Protein AF-A0A529Y3A5-F1 (afdb_monomer_lite)

Foldseek 3Di:
DDPVVVVVVVVVVCLVVLLVLLQVQQPPDPQAAALVRSCVSSVHDSVSSVVSLVVCVVVQQWDQGPVDNGIHGGPVVVVVVVVPDDD

Secondary structure (DSSP, 8-state):
--HHHHHHHHHHHHHHHHHHHHHHHHTT-SS-B-HHHHHHHHT--HHHHHHHHHHHHHTTSEEE-TTSS-EEE-THHHHHHHHT---

Structure (mmCIF, N/CA/C/O backbone):
data_AF-A0A529Y3A5-F1
#
_entry.id   AF-A0A529Y3A5-F1
#
loop_
_atom_site.group_PDB
_atom_site.id
_atom_site.type_symbol
_atom_site.label_atom_id
_atom_site.label_alt_id
_atom_site.label_comp_id
_atom_site.label_asym_id
_atom_site.label_entity_id
_atom_site.label_seq_id
_atom_site.pdbx_PDB_ins_code
_atom_site.Cartn_x
_atom_site.Cartn_y
_atom_site.Cartn_z
_atom_site.occupancy
_atom_site.B_iso_or_equiv
_atom_site.auth_seq_id
_atom_site.auth_comp_id
_atom_site.auth_asym_id
_atom_site.auth_atom_id
_atom_site.pdbx_PDB_model_num
ATOM 1 N N . MET A 1 1 ? -0.754 -32.294 11.654 1.00 58.03 1 MET A N 1
ATOM 2 C CA . MET A 1 1 ? -0.819 -30.878 11.245 1.00 58.03 1 MET A CA 1
ATOM 3 C C . MET A 1 1 ? -2.024 -30.289 11.942 1.00 58.03 1 MET A C 1
ATOM 5 O O . MET A 1 1 ? -3.104 -30.857 11.809 1.00 58.03 1 MET A O 1
ATOM 9 N N . SER A 1 2 ? -1.812 -29.293 12.789 1.00 76.69 2 SER A N 1
ATOM 10 C CA . SER A 1 2 ? -2.829 -28.758 13.697 1.00 76.69 2 SER A CA 1
ATOM 11 C C . SER A 1 2 ? -3.853 -27.937 12.910 1.00 76.69 2 SER A C 1
ATOM 13 O O . SER A 1 2 ? -3.532 -27.376 11.864 1.00 76.69 2 SER A O 1
ATOM 15 N N . GLU A 1 3 ? -5.086 -27.834 13.401 1.00 70.06 3 GLU A N 1
ATOM 16 C CA . GLU A 1 3 ? -6.140 -27.023 12.767 1.00 70.06 3 GLU A CA 1
ATOM 17 C C . GLU A 1 3 ? -5.728 -25.539 12.655 1.00 70.06 3 GLU A C 1
ATOM 19 O O . GLU A 1 3 ? -5.993 -24.874 11.651 1.00 70.06 3 GLU A O 1
ATOM 24 N N . THR A 1 4 ? -4.949 -25.067 13.635 1.00 65.75 4 THR A N 1
ATOM 25 C CA . THR A 1 4 ? -4.275 -23.762 13.648 1.00 65.75 4 THR A CA 1
ATOM 26 C C . THR A 1 4 ? -3.252 -23.613 12.517 1.00 65.75 4 THR A C 1
ATOM 28 O O . THR A 1 4 ? -3.250 -22.587 11.843 1.00 65.75 4 THR A O 1
ATOM 31 N N . ASP A 1 5 ? -2.456 -24.651 12.235 1.00 63.38 5 ASP A N 1
ATOM 32 C CA . ASP A 1 5 ? -1.430 -24.631 11.179 1.00 63.38 5 ASP A CA 1
ATOM 33 C C . ASP A 1 5 ? -2.075 -24.540 9.786 1.00 63.38 5 ASP A C 1
ATOM 35 O O . ASP A 1 5 ? -1.557 -23.882 8.885 1.00 63.38 5 ASP A O 1
ATOM 39 N N . ILE A 1 6 ? -3.247 -25.162 9.602 1.00 63.97 6 ILE A N 1
ATOM 40 C CA . ILE A 1 6 ? -4.025 -25.085 8.356 1.00 63.97 6 ILE A CA 1
ATOM 41 C C . ILE A 1 6 ? -4.637 -23.690 8.185 1.00 63.97 6 ILE A C 1
ATOM 43 O O . ILE A 1 6 ? -4.646 -23.156 7.074 1.00 63.97 6 ILE A O 1
ATOM 47 N N . ALA A 1 7 ? -5.148 -23.086 9.260 1.00 60.44 7 ALA A N 1
ATOM 48 C CA . ALA A 1 7 ? -5.705 -21.736 9.228 1.00 60.44 7 ALA A CA 1
ATOM 49 C C . ALA A 1 7 ? -4.623 -20.666 8.994 1.00 60.44 7 ALA A C 1
ATOM 51 O O . ALA A 1 7 ? -4.841 -19.745 8.203 1.00 60.44 7 ALA A O 1
ATOM 52 N N . GLU A 1 8 ? -3.446 -20.802 9.612 1.00 61.94 8 GLU A N 1
ATOM 53 C CA . GLU A 1 8 ? -2.285 -19.945 9.342 1.00 61.94 8 GLU A CA 1
ATOM 54 C C . GLU A 1 8 ? -1.758 -20.129 7.922 1.00 61.94 8 GLU A C 1
ATOM 56 O O . GLU A 1 8 ? -1.554 -19.133 7.228 1.00 61.94 8 GLU A O 1
ATOM 61 N N . ALA A 1 9 ? -1.624 -21.367 7.437 1.00 61.00 9 ALA A N 1
ATOM 62 C CA . ALA A 1 9 ? -1.220 -21.629 6.058 1.00 61.00 9 ALA A CA 1
ATOM 63 C C . ALA A 1 9 ? -2.224 -21.040 5.055 1.00 61.00 9 ALA A C 1
ATOM 65 O O . ALA A 1 9 ? -1.827 -20.380 4.095 1.00 61.00 9 ALA A O 1
ATOM 66 N N . ARG A 1 10 ? -3.534 -21.196 5.294 1.00 60.97 10 ARG A N 1
ATOM 67 C CA . ARG A 1 10 ? -4.588 -20.577 4.470 1.00 60.97 10 ARG A CA 1
ATOM 68 C C . ARG A 1 10 ? -4.522 -19.053 4.508 1.00 60.97 10 ARG A C 1
ATOM 70 O O . ARG A 1 10 ? -4.665 -18.423 3.462 1.00 60.97 10 ARG A O 1
ATOM 77 N N . ASN A 1 11 ? -4.276 -18.458 5.675 1.00 62.44 11 ASN A N 1
ATOM 78 C CA . ASN A 1 11 ? -4.094 -17.012 5.795 1.00 62.44 11 ASN A CA 1
ATOM 79 C C . ASN A 1 11 ? -2.844 -16.539 5.044 1.00 62.44 11 ASN A C 1
ATOM 81 O O . ASN A 1 11 ? -2.943 -15.576 4.288 1.00 62.44 11 ASN A O 1
ATOM 85 N N . GLY A 1 12 ? -1.714 -17.238 5.186 1.00 63.56 12 GLY A N 1
ATOM 86 C CA . GLY A 1 12 ? -0.458 -16.988 4.474 1.00 63.56 12 GLY A CA 1
ATOM 87 C C . GLY A 1 12 ? -0.619 -17.043 2.953 1.00 63.56 12 GLY A C 1
ATOM 88 O O . GLY A 1 12 ? -0.215 -16.111 2.257 1.00 63.56 12 GLY A O 1
ATOM 89 N N . ILE A 1 13 ? -1.311 -18.070 2.445 1.00 68.75 13 ILE A N 1
ATOM 90 C CA . ILE A 1 13 ? -1.642 -18.228 1.016 1.00 68.75 13 ILE A CA 1
ATOM 91 C C . ILE A 1 13 ? -2.482 -17.043 0.506 1.00 68.75 13 ILE A C 1
ATOM 93 O O . ILE A 1 13 ? -2.315 -16.607 -0.634 1.00 68.75 13 ILE A O 1
ATOM 97 N N . GLN A 1 14 ? -3.341 -16.456 1.344 1.00 83.69 14 GLN A N 1
ATOM 98 C CA . GLN A 1 14 ? -4.126 -15.277 0.967 1.00 83.69 14 GLN A CA 1
ATOM 99 C C . GLN A 1 14 ? -3.347 -13.952 1.032 1.00 83.69 14 GLN A C 1
ATOM 101 O O . GLN A 1 14 ? -3.792 -12.977 0.421 1.00 83.69 14 GLN A O 1
ATOM 106 N N . VAL A 1 15 ? -2.202 -13.867 1.726 1.00 87.94 15 VAL A N 1
ATOM 107 C CA . VAL A 1 15 ? -1.467 -12.594 1.896 1.00 87.94 15 VAL A CA 1
ATOM 108 C C . VAL A 1 15 ? -0.992 -12.035 0.556 1.00 87.94 15 VAL A C 1
ATOM 110 O O . VAL A 1 15 ? -1.179 -10.844 0.300 1.00 87.94 15 VAL A O 1
ATOM 113 N N . ILE A 1 16 ? -0.452 -12.879 -0.329 1.00 91.94 16 ILE A N 1
ATOM 114 C CA . ILE A 1 16 ? 0.006 -12.440 -1.658 1.00 91.94 16 ILE A CA 1
ATOM 115 C C . ILE A 1 16 ? -1.169 -11.912 -2.486 1.00 91.94 16 ILE A C 1
ATOM 117 O O . ILE A 1 16 ? -1.073 -10.844 -3.091 1.00 91.94 16 ILE A O 1
ATOM 121 N N . ALA A 1 17 ? -2.310 -12.607 -2.465 1.00 92.88 17 ALA A N 1
ATOM 122 C CA . ALA A 1 17 ? -3.508 -12.163 -3.171 1.00 92.88 17 ALA A CA 1
ATOM 123 C C . ALA A 1 17 ? -3.996 -10.793 -2.664 1.00 92.88 17 ALA A C 1
ATOM 125 O O . ALA A 1 17 ? -4.338 -9.924 -3.470 1.00 92.88 17 ALA A O 1
ATOM 126 N N . ARG A 1 18 ? -3.968 -10.566 -1.343 1.00 94.12 18 ARG A N 1
ATOM 127 C CA . ARG A 1 18 ? -4.340 -9.281 -0.725 1.00 94.12 18 ARG A CA 1
ATOM 128 C C . ARG A 1 18 ? -3.368 -8.162 -1.101 1.00 94.12 18 ARG A C 1
ATOM 130 O O . ARG A 1 18 ? -3.815 -7.082 -1.479 1.00 94.12 18 ARG A O 1
ATOM 137 N N . ALA A 1 19 ? -2.061 -8.423 -1.066 1.00 95.56 19 ALA A N 1
ATOM 138 C CA . ALA A 1 19 ? -1.045 -7.468 -1.509 1.00 95.56 19 ALA A CA 1
ATOM 139 C C . ALA A 1 19 ? -1.237 -7.087 -2.986 1.00 95.56 19 ALA A C 1
ATOM 141 O O . ALA A 1 19 ? -1.269 -5.903 -3.325 1.00 95.56 19 ALA A O 1
ATOM 142 N N . ALA A 1 20 ? -1.477 -8.074 -3.852 1.00 95.56 20 ALA A N 1
ATOM 143 C CA . ALA A 1 20 ? -1.763 -7.837 -5.262 1.00 95.56 20 ALA A CA 1
ATOM 144 C C . ALA A 1 20 ? -3.038 -6.999 -5.468 1.00 95.56 20 ALA A C 1
ATOM 146 O O . ALA A 1 20 ? -3.073 -6.134 -6.343 1.00 95.56 20 ALA A O 1
ATOM 147 N N . SER A 1 21 ? -4.081 -7.204 -4.657 1.00 95.62 21 SER A N 1
ATOM 148 C CA . SER A 1 21 ? -5.297 -6.381 -4.707 1.00 95.62 21 SER A CA 1
ATOM 149 C C . SER A 1 21 ? -5.048 -4.934 -4.283 1.00 95.62 21 SER A C 1
ATOM 151 O O . SER A 1 21 ? -5.561 -4.028 -4.938 1.00 95.62 21 SER A O 1
ATOM 153 N N . VAL A 1 22 ? -4.203 -4.693 -3.273 1.00 95.62 22 VAL A N 1
ATOM 154 C CA . VAL A 1 22 ? -3.769 -3.334 -2.899 1.00 95.62 22 VAL A CA 1
ATOM 155 C C . VAL A 1 22 ? -3.025 -2.657 -4.054 1.00 95.62 22 VAL A C 1
ATOM 157 O O . VAL A 1 22 ? -3.370 -1.535 -4.423 1.00 95.62 22 VAL A O 1
ATOM 160 N N . LEU A 1 23 ? -2.064 -3.340 -4.684 1.00 95.94 23 LEU A N 1
ATOM 161 C CA . LEU A 1 23 ? -1.337 -2.799 -5.842 1.00 95.94 23 LEU A CA 1
ATOM 162 C C . LEU A 1 23 ? -2.282 -2.484 -7.014 1.00 95.94 23 LEU A C 1
ATOM 164 O O . LEU A 1 23 ? -2.195 -1.415 -7.619 1.00 95.94 23 LEU A O 1
ATOM 168 N N . ARG A 1 24 ? -3.246 -3.367 -7.304 1.00 94.81 24 ARG A N 1
ATOM 169 C CA . ARG A 1 24 ? -4.264 -3.127 -8.341 1.00 94.81 24 ARG A CA 1
ATOM 170 C C . ARG A 1 24 ? -5.158 -1.930 -8.021 1.00 94.81 24 ARG A C 1
ATOM 172 O O . ARG A 1 24 ? -5.443 -1.151 -8.926 1.00 94.81 24 ARG A O 1
ATOM 179 N N . ALA A 1 25 ? -5.556 -1.745 -6.763 1.00 94.81 25 ALA A N 1
ATOM 180 C CA . ALA A 1 25 ? -6.354 -0.591 -6.344 1.00 94.81 25 ALA A CA 1
ATOM 181 C C . ALA A 1 25 ? -5.611 0.742 -6.547 1.00 94.81 25 ALA A C 1
ATOM 183 O O . ALA A 1 25 ? -6.235 1.761 -6.842 1.00 94.81 25 ALA A O 1
ATOM 184 N N . LEU A 1 26 ? -4.281 0.733 -6.432 1.00 93.69 26 LEU A N 1
ATOM 185 C CA . LEU A 1 26 ? -3.427 1.909 -6.619 1.00 93.69 26 LEU A CA 1
ATOM 186 C C . LEU A 1 26 ? -3.157 2.248 -8.094 1.00 93.69 26 LEU A C 1
ATOM 188 O O . LEU A 1 26 ? -2.855 3.401 -8.394 1.00 93.69 26 LEU A O 1
ATOM 192 N N . LYS A 1 27 ? -3.303 1.286 -9.020 1.00 88.88 27 LYS A N 1
ATOM 193 C CA . LYS A 1 27 ? -3.006 1.452 -10.459 1.00 88.88 27 LYS A CA 1
ATOM 194 C C . LYS A 1 27 ? -3.719 2.649 -11.103 1.00 88.88 27 LYS A C 1
ATOM 196 O O . LYS A 1 27 ? -3.160 3.270 -11.998 1.00 88.88 27 LYS A O 1
ATOM 201 N N . GLY A 1 28 ? -4.942 2.957 -10.669 1.00 77.25 28 GLY A N 1
ATOM 202 C CA . GLY A 1 28 ? -5.781 4.005 -11.264 1.00 77.25 28 GLY A CA 1
ATOM 203 C C . GLY A 1 28 ? -5.686 5.390 -10.615 1.00 77.25 28 GLY A C 1
ATOM 204 O O . GLY A 1 28 ? -6.456 6.263 -11.001 1.00 77.25 28 GLY A O 1
ATOM 205 N N . SER A 1 29 ? -4.819 5.604 -9.615 1.00 78.25 29 SER A N 1
ATOM 206 C CA . SER A 1 29 ? -4.753 6.879 -8.882 1.00 78.25 29 SER A CA 1
ATOM 207 C C . SER A 1 29 ? -3.395 7.569 -9.021 1.00 78.25 29 SER A C 1
ATOM 209 O O . SER A 1 29 ? -2.448 7.244 -8.303 1.00 78.25 29 SER A O 1
ATOM 211 N N . GLN A 1 30 ? -3.312 8.579 -9.895 1.00 71.62 30 GLN A N 1
ATOM 212 C CA . GLN A 1 30 ? -2.112 9.416 -10.059 1.00 71.62 30 GLN A CA 1
ATOM 213 C C . GLN A 1 30 ? -1.760 10.229 -8.804 1.00 71.62 30 GLN A C 1
ATOM 215 O O . GLN A 1 30 ? -0.586 10.496 -8.547 1.00 71.62 30 GLN A O 1
ATOM 220 N N . THR A 1 31 ? -2.759 10.619 -8.010 1.00 82.12 31 THR A N 1
ATOM 221 C CA . THR A 1 31 ? -2.566 11.418 -6.788 1.00 82.12 31 THR A CA 1
ATOM 222 C C . THR A 1 31 ? -2.286 10.558 -5.552 1.00 82.12 31 THR A C 1
ATOM 224 O O . THR A 1 31 ? -1.800 11.071 -4.539 1.00 82.12 31 THR A O 1
ATOM 227 N N . GLY A 1 32 ? -2.506 9.244 -5.652 1.00 89.62 32 GLY A N 1
ATOM 228 C CA . GLY A 1 32 ? -2.410 8.288 -4.554 1.00 89.62 32 GLY A CA 1
ATOM 229 C C . GLY A 1 32 ? -3.724 8.121 -3.785 1.00 89.62 32 GLY A C 1
ATOM 230 O O . GLY A 1 32 ? -4.709 8.812 -4.033 1.00 89.62 32 GLY A O 1
ATOM 231 N N . LEU A 1 33 ? -3.766 7.147 -2.878 1.00 93.88 33 LEU A N 1
ATOM 232 C CA . LEU A 1 33 ? -4.932 6.777 -2.076 1.00 93.88 33 LEU A CA 1
ATOM 233 C C . LEU A 1 33 ? -4.571 6.725 -0.595 1.00 93.88 33 LEU A C 1
ATOM 235 O O . LEU A 1 33 ? -3.548 6.155 -0.225 1.00 93.88 33 LEU A O 1
ATOM 239 N N . SER A 1 34 ? -5.418 7.262 0.275 1.00 94.44 34 SER A N 1
ATOM 240 C CA . SER A 1 34 ? -5.249 7.074 1.719 1.00 94.44 34 SER A CA 1
ATOM 241 C C . SER A 1 34 ? -5.467 5.6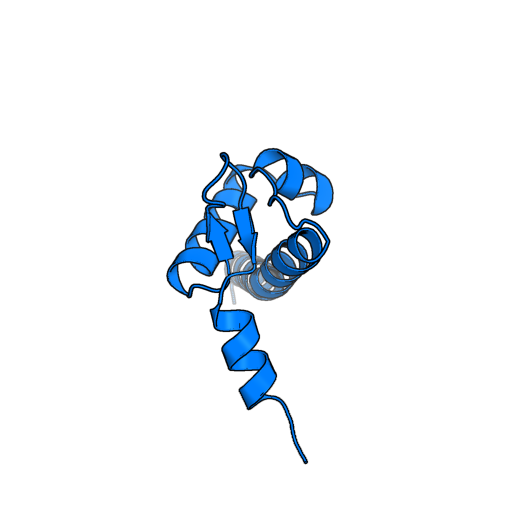07 2.119 1.00 94.44 34 SER A C 1
ATOM 243 O O . SER A 1 34 ? -6.171 4.861 1.439 1.00 94.44 34 SER A O 1
ATOM 245 N N . LEU A 1 35 ? -4.947 5.199 3.283 1.00 94.69 35 LEU A N 1
ATOM 246 C CA . LEU A 1 35 ? -5.175 3.849 3.828 1.00 94.69 35 LEU A CA 1
ATOM 247 C C . LEU A 1 35 ? -6.667 3.487 3.958 1.00 94.69 35 LEU A C 1
ATOM 249 O O . LEU A 1 35 ? -7.019 2.321 3.814 1.00 94.69 35 LEU A O 1
ATOM 253 N N . GLY A 1 36 ? -7.539 4.470 4.221 1.00 95.12 36 GLY A N 1
ATOM 254 C CA . GLY A 1 36 ? -8.988 4.258 4.326 1.00 95.12 36 GLY A CA 1
ATOM 255 C C . GLY A 1 36 ? -9.616 3.951 2.969 1.00 95.12 36 GLY A C 1
ATOM 256 O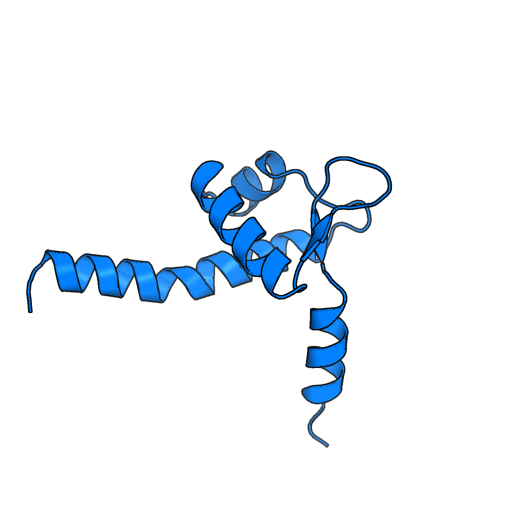 O . GLY A 1 36 ? -10.305 2.951 2.821 1.00 95.12 36 GLY A O 1
ATOM 257 N N . GLN A 1 37 ? -9.267 4.736 1.950 1.00 95.19 37 GLN A N 1
ATOM 258 C CA . GLN A 1 37 ? -9.729 4.503 0.579 1.00 95.19 37 GLN A CA 1
ATOM 259 C C . GLN A 1 37 ? -9.199 3.191 -0.007 1.00 95.19 37 GLN A C 1
ATOM 261 O O . GLN A 1 37 ? -9.838 2.600 -0.875 1.00 95.19 37 GLN A O 1
ATOM 266 N N . ILE A 1 38 ? -8.009 2.747 0.408 1.00 95.50 38 ILE A N 1
ATOM 267 C CA . ILE A 1 38 ? -7.498 1.429 0.021 1.00 95.50 38 ILE A CA 1
ATOM 268 C C . ILE A 1 38 ? -8.334 0.344 0.703 1.00 95.50 38 ILE A C 1
ATOM 270 O O . ILE A 1 38 ? -8.804 -0.547 0.009 1.00 95.50 38 ILE A O 1
ATOM 274 N N . ALA A 1 39 ? -8.555 0.448 2.019 1.00 96.38 39 ALA A N 1
ATOM 275 C CA . ALA A 1 39 ? -9.356 -0.494 2.807 1.00 96.38 39 ALA A CA 1
ATOM 276 C C . ALA A 1 39 ? -10.768 -0.698 2.249 1.00 96.38 39 ALA A C 1
ATOM 278 O O . ALA A 1 39 ? -11.176 -1.841 2.070 1.00 96.38 39 ALA A O 1
ATOM 279 N N . GLU A 1 40 ? -11.458 0.383 1.886 1.00 95.94 40 GLU A N 1
ATOM 280 C CA . GLU A 1 40 ? -12.776 0.318 1.243 1.00 95.94 40 GLU A CA 1
ATOM 281 C C . GLU A 1 40 ? -12.728 -0.393 -0.115 1.00 95.94 40 GLU A C 1
ATOM 283 O O . GLU A 1 40 ? -13.574 -1.232 -0.405 1.00 95.94 40 GLU A O 1
ATOM 288 N N . ARG A 1 41 ? -11.725 -0.101 -0.955 1.00 94.94 41 ARG A N 1
ATOM 289 C CA . ARG A 1 41 ? -11.634 -0.693 -2.302 1.00 94.94 41 ARG A CA 1
ATOM 290 C C . ARG A 1 41 ? -11.290 -2.176 -2.308 1.00 94.94 41 ARG A C 1
ATOM 292 O O . ARG A 1 41 ? -11.650 -2.865 -3.257 1.00 94.94 41 ARG A O 1
ATOM 299 N N . VAL A 1 42 ? -10.524 -2.639 -1.324 1.00 94.81 42 VAL A N 1
ATOM 300 C CA . VAL A 1 42 ? -10.064 -4.036 -1.263 1.00 94.81 42 VAL A CA 1
ATOM 301 C C . VAL A 1 42 ? -10.851 -4.879 -0.263 1.00 94.81 42 VAL A C 1
ATOM 303 O O . VAL A 1 42 ? -10.516 -6.049 -0.103 1.00 94.81 42 VAL A O 1
ATOM 306 N N . ASP A 1 43 ? -11.859 -4.290 0.390 1.00 95.06 43 ASP A N 1
ATOM 307 C CA . ASP A 1 43 ? -12.695 -4.911 1.421 1.00 95.06 43 ASP A CA 1
ATOM 308 C C . ASP A 1 43 ? -11.869 -5.585 2.532 1.00 95.06 43 ASP A C 1
ATOM 310 O O . ASP A 1 43 ? -11.983 -6.776 2.825 1.00 95.06 43 ASP A O 1
ATOM 314 N N . LEU A 1 44 ? -10.945 -4.819 3.124 1.00 94.81 44 LEU A N 1
ATOM 315 C CA . LEU A 1 44 ? -10.098 -5.288 4.224 1.00 94.81 44 LEU A CA 1
ATOM 316 C C . LEU A 1 44 ? -10.094 -4.297 5.389 1.00 94.81 44 LEU A C 1
ATOM 318 O O . LEU A 1 44 ? -10.142 -3.086 5.171 1.00 94.81 44 LEU A O 1
ATOM 322 N N . PRO A 1 45 ? -9.903 -4.772 6.635 1.00 94.81 45 PRO A N 1
ATOM 323 C CA . PRO A 1 45 ? -9.688 -3.887 7.770 1.00 94.81 45 PRO A CA 1
ATOM 324 C C . PRO A 1 45 ? -8.497 -2.949 7.545 1.00 94.81 45 PRO A C 1
ATOM 326 O O . PRO A 1 45 ? -7.437 -3.357 7.058 1.00 94.81 45 PRO A O 1
ATOM 329 N N . ARG A 1 46 ? -8.629 -1.694 7.986 1.00 95.88 46 ARG A N 1
ATOM 330 C CA . ARG A 1 46 ? -7.576 -0.674 7.845 1.00 95.88 46 ARG A CA 1
ATOM 331 C C . ARG A 1 46 ? -6.234 -1.114 8.444 1.00 95.88 46 ARG A C 1
ATOM 333 O O . ARG A 1 46 ? -5.195 -0.825 7.861 1.00 95.88 46 ARG A O 1
ATOM 340 N N . SER A 1 47 ? -6.242 -1.832 9.568 1.00 95.25 47 SER A N 1
ATOM 341 C CA . SER A 1 47 ? -5.026 -2.367 10.202 1.00 95.25 47 SER A CA 1
ATOM 342 C C . SER A 1 47 ? -4.327 -3.422 9.335 1.00 95.25 47 SER A C 1
ATOM 344 O O . SER A 1 47 ? -3.100 -3.441 9.248 1.00 95.25 47 SER A O 1
ATOM 346 N N . THR A 1 48 ? -5.089 -4.267 8.636 1.00 94.81 48 THR A N 1
ATOM 347 C CA . THR A 1 48 ? -4.557 -5.232 7.666 1.00 94.81 48 THR A CA 1
ATOM 348 C C . THR A 1 48 ? -3.942 -4.514 6.471 1.00 94.81 48 THR A C 1
ATOM 350 O O . THR A 1 48 ? -2.812 -4.820 6.096 1.00 94.81 48 THR A O 1
ATOM 353 N N . VAL A 1 49 ? -4.634 -3.514 5.919 1.00 96.19 49 VAL A N 1
ATOM 354 C CA . VAL A 1 49 ? -4.099 -2.691 4.824 1.00 96.19 49 VAL A CA 1
ATOM 355 C C . VAL A 1 49 ? -2.832 -1.959 5.245 1.00 96.19 49 VAL A C 1
ATOM 357 O O . VAL A 1 49 ? -1.870 -1.951 4.489 1.00 96.19 49 VAL A O 1
ATOM 360 N N . GLN A 1 50 ? -2.786 -1.401 6.454 1.00 95.75 50 GLN A N 1
ATOM 361 C CA . GLN A 1 50 ? -1.598 -0.725 6.972 1.00 95.75 50 GLN A CA 1
ATOM 362 C C . GLN A 1 50 ? -0.387 -1.664 7.038 1.00 95.75 50 GLN A C 1
ATOM 364 O O . GLN A 1 50 ? 0.699 -1.278 6.614 1.00 95.75 50 GLN A O 1
ATOM 369 N N . ARG A 1 51 ? -0.566 -2.904 7.516 1.00 95.50 51 ARG A N 1
ATOM 370 C CA . ARG A 1 51 ? 0.506 -3.915 7.548 1.00 95.50 51 ARG A CA 1
ATOM 371 C C . ARG A 1 51 ? 0.983 -4.285 6.142 1.00 95.50 51 ARG A C 1
ATOM 373 O O . ARG A 1 51 ? 2.186 -4.343 5.910 1.00 95.50 51 ARG A O 1
ATOM 380 N N . ILE A 1 52 ? 0.052 -4.490 5.209 1.00 96.12 52 ILE A N 1
ATOM 381 C CA . ILE A 1 52 ? 0.367 -4.804 3.806 1.00 96.12 52 ILE A CA 1
ATOM 382 C C . ILE A 1 52 ? 1.113 -3.641 3.146 1.00 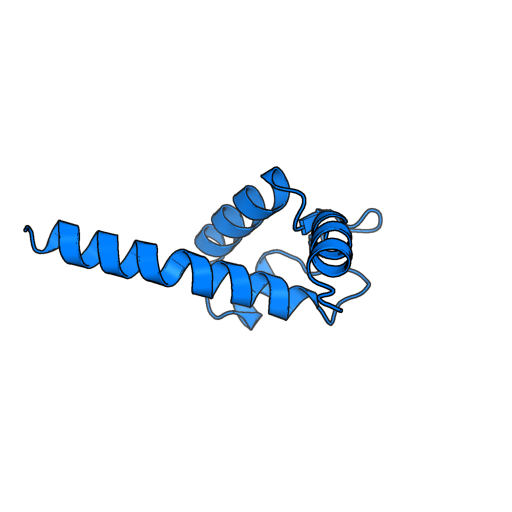96.12 52 ILE A C 1
ATOM 384 O O . ILE A 1 52 ? 2.159 -3.851 2.544 1.00 96.12 52 ILE A O 1
ATOM 388 N N . VAL A 1 53 ? 0.605 -2.414 3.280 1.00 96.25 53 VAL A N 1
ATOM 389 C CA . VAL A 1 53 ? 1.233 -1.209 2.723 1.00 96.25 53 VAL A CA 1
ATOM 390 C C . VAL A 1 53 ? 2.620 -1.002 3.318 1.00 96.25 53 VAL A C 1
ATOM 392 O O . VAL A 1 53 ? 3.544 -0.735 2.563 1.00 96.25 53 VAL A O 1
ATOM 395 N N . GLY A 1 54 ? 2.795 -1.185 4.630 1.00 96.31 54 GLY A N 1
ATOM 396 C CA . GLY A 1 54 ? 4.107 -1.097 5.274 1.00 96.31 54 GLY A CA 1
ATOM 397 C C . GLY A 1 54 ? 5.119 -2.086 4.689 1.00 96.31 54 GLY A C 1
ATOM 398 O O . GLY A 1 54 ? 6.235 -1.688 4.367 1.00 96.31 54 GLY A O 1
ATOM 399 N N . ALA A 1 55 ? 4.713 -3.343 4.475 1.00 96.75 55 ALA A N 1
ATOM 400 C CA . ALA A 1 55 ? 5.560 -4.351 3.837 1.00 96.75 55 ALA A CA 1
ATOM 401 C C . ALA 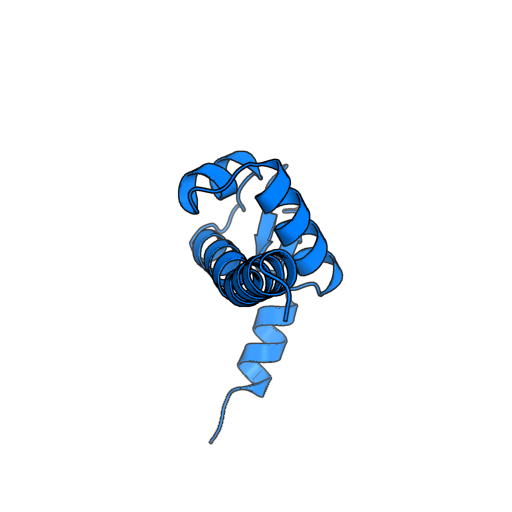A 1 55 ? 5.887 -3.997 2.375 1.00 96.75 55 ALA A C 1
ATOM 403 O O . ALA A 1 55 ? 7.047 -4.004 1.981 1.00 96.75 55 ALA A O 1
ATOM 404 N N . LEU A 1 56 ? 4.886 -3.604 1.581 1.00 96.88 56 LEU A N 1
ATOM 405 C CA . LEU A 1 56 ? 5.093 -3.172 0.193 1.00 96.88 56 LEU A CA 1
ATOM 406 C C . LEU A 1 56 ? 6.002 -1.937 0.094 1.00 96.88 56 LEU A C 1
ATOM 408 O O . LEU A 1 56 ? 6.737 -1.787 -0.879 1.00 96.88 56 LEU A O 1
ATOM 412 N N . GLN A 1 57 ? 5.940 -1.039 1.078 1.00 96.56 57 GLN A N 1
ATOM 413 C CA . GLN A 1 57 ? 6.738 0.183 1.107 1.00 96.56 57 GLN A CA 1
ATOM 414 C C . GLN A 1 57 ? 8.204 -0.109 1.448 1.00 96.56 57 GLN A C 1
ATOM 416 O O . GLN A 1 57 ? 9.087 0.524 0.873 1.00 96.56 57 GLN A O 1
ATOM 421 N N . ALA A 1 58 ? 8.470 -1.088 2.322 1.00 97.12 58 ALA A N 1
ATOM 422 C CA . ALA A 1 58 ? 9.826 -1.567 2.605 1.00 97.12 58 ALA A CA 1
ATOM 423 C C . ALA A 1 58 ? 10.515 -2.111 1.341 1.00 97.12 58 ALA A C 1
ATOM 425 O O . ALA A 1 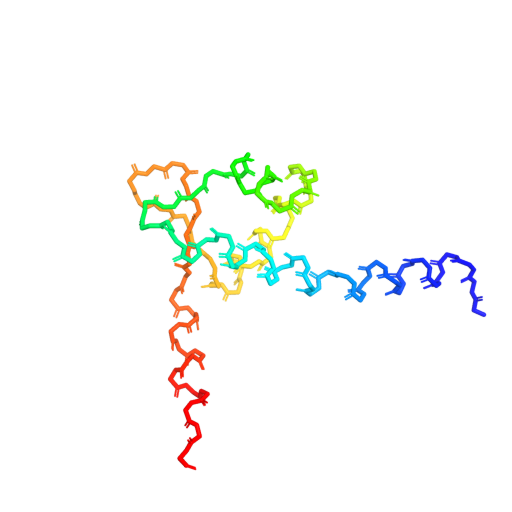58 ? 11.684 -1.820 1.102 1.00 97.12 58 ALA A O 1
ATOM 426 N N . GLU A 1 59 ? 9.751 -2.785 0.480 1.00 97.19 59 GLU A N 1
ATOM 427 C CA . GLU A 1 59 ? 10.207 -3.285 -0.824 1.00 97.19 59 GLU A CA 1
ATOM 428 C C . GLU A 1 59 ? 10.120 -2.237 -1.951 1.00 97.19 59 GLU A C 1
ATOM 430 O O . GLU A 1 59 ? 10.317 -2.552 -3.121 1.00 97.19 59 GLU A O 1
ATOM 435 N N . ARG A 1 60 ? 9.785 -0.976 -1.636 1.00 96.56 60 ARG A N 1
ATOM 436 C CA . ARG A 1 60 ? 9.613 0.136 -2.599 1.00 96.56 60 ARG A CA 1
ATOM 437 C C . ARG A 1 60 ? 8.581 -0.113 -3.712 1.00 96.56 60 ARG A C 1
ATOM 439 O O . ARG A 1 60 ? 8.553 0.617 -4.708 1.00 96.56 60 ARG A O 1
ATOM 446 N N . LEU A 1 61 ? 7.694 -1.092 -3.537 1.00 96.62 61 LEU A N 1
ATOM 447 C CA . LEU A 1 61 ? 6.584 -1.385 -4.452 1.00 96.62 61 LEU A CA 1
ATOM 448 C C . LEU A 1 61 ? 5.476 -0.327 -4.356 1.00 96.62 61 LEU A C 1
ATOM 450 O O . LEU A 1 61 ? 4.723 -0.116 -5.309 1.00 96.62 61 LEU A O 1
ATOM 454 N N . VAL A 1 62 ? 5.390 0.367 -3.219 1.00 95.56 62 VAL A N 1
ATOM 455 C CA . VAL A 1 62 ? 4.550 1.554 -3.010 1.00 95.56 62 VAL A CA 1
ATOM 456 C C . VAL A 1 62 ? 5.353 2.658 -2.329 1.00 95.56 62 VAL A C 1
ATOM 458 O O . VAL A 1 62 ? 6.348 2.386 -1.661 1.00 95.56 62 VAL A O 1
ATOM 461 N N . ILE A 1 63 ? 4.915 3.906 -2.481 1.00 94.69 63 ILE A N 1
ATOM 462 C CA . ILE A 1 63 ? 5.513 5.083 -1.838 1.00 94.69 63 ILE A CA 1
ATOM 463 C C . ILE A 1 63 ? 4.432 6.051 -1.357 1.00 94.69 63 ILE A C 1
ATOM 465 O O . ILE A 1 63 ? 3.314 6.065 -1.879 1.00 94.69 63 ILE A O 1
ATOM 469 N N . ALA A 1 64 ? 4.779 6.904 -0.394 1.00 90.94 64 ALA A N 1
ATOM 470 C CA . ALA A 1 64 ? 3.961 8.060 -0.053 1.00 90.94 64 ALA A CA 1
ATOM 471 C C . ALA A 1 64 ? 3.961 9.084 -1.206 1.00 90.94 64 ALA A C 1
ATOM 473 O O . ALA A 1 64 ? 4.975 9.314 -1.869 1.00 90.94 64 ALA A O 1
ATOM 474 N N . SER A 1 65 ? 2.808 9.693 -1.462 1.00 82.88 65 SER A N 1
ATOM 475 C CA . SER A 1 65 ? 2.629 10.761 -2.440 1.00 82.88 65 SER A CA 1
ATOM 476 C C . SER A 1 65 ? 3.180 12.068 -1.868 1.00 82.88 65 SER A C 1
ATOM 478 O O . SER A 1 65 ? 2.817 12.470 -0.770 1.00 82.88 65 SER A O 1
ATOM 480 N N . GLY A 1 66 ? 4.058 12.758 -2.599 1.00 68.44 66 GLY A N 1
ATOM 481 C CA . GLY A 1 66 ? 4.723 13.971 -2.097 1.00 68.44 66 GLY A CA 1
ATOM 482 C C . GLY A 1 66 ? 3.801 15.181 -1.874 1.00 68.44 66 GLY A C 1
ATOM 483 O O . GLY A 1 66 ? 4.197 16.116 -1.192 1.00 68.44 66 GLY A O 1
ATOM 484 N N . ALA A 1 67 ? 2.582 15.168 -2.427 1.00 64.25 67 ALA A N 1
ATOM 485 C CA . ALA A 1 67 ? 1.622 16.276 -2.352 1.00 64.25 67 ALA A CA 1
ATOM 486 C C . ALA A 1 67 ? 0.444 16.027 -1.379 1.00 64.25 67 ALA A C 1
ATOM 488 O O . ALA A 1 67 ? -0.475 16.841 -1.318 1.00 64.25 67 ALA A O 1
ATOM 489 N N . GLY A 1 68 ? 0.433 14.917 -0.625 1.00 61.75 68 GLY A N 1
ATOM 490 C CA . GLY A 1 68 ? -0.642 14.596 0.327 1.00 61.75 68 GLY A CA 1
ATOM 491 C C . GLY A 1 68 ? -0.457 13.264 1.066 1.00 61.75 68 GLY A C 1
ATOM 492 O O . GLY A 1 68 ? 0.489 12.529 0.822 1.00 61.75 68 GLY A O 1
ATOM 493 N N . SER A 1 69 ? -1.392 12.902 1.951 1.00 71.75 69 SER A N 1
ATOM 494 C CA . SER A 1 69 ? -1.355 11.672 2.777 1.00 71.75 69 SER A CA 1
ATOM 495 C C . SER A 1 69 ? -1.674 10.364 2.019 1.00 71.75 69 SER A C 1
ATOM 497 O O . SER A 1 69 ? -2.131 9.380 2.609 1.00 71.75 69 SER A O 1
ATOM 499 N N . GLY A 1 70 ? -1.474 10.350 0.700 1.00 89.00 70 GLY A N 1
ATOM 500 C CA . GLY A 1 70 ? -1.811 9.230 -0.176 1.00 89.00 70 GLY A CA 1
ATOM 501 C C . GLY A 1 70 ? -0.648 8.264 -0.386 1.00 89.00 70 GLY A C 1
ATOM 502 O O . GLY A 1 70 ? 0.512 8.655 -0.381 1.00 89.00 70 GLY A O 1
ATOM 503 N N . ILE A 1 71 ? -0.962 7.000 -0.629 1.00 94.75 71 ILE A N 1
ATOM 504 C CA . ILE A 1 71 ? -0.045 5.953 -1.078 1.00 94.75 71 ILE A CA 1
ATOM 505 C C . ILE A 1 71 ? -0.202 5.802 -2.589 1.00 94.75 71 ILE A C 1
ATOM 507 O O . ILE A 1 71 ? -1.321 5.854 -3.095 1.00 94.75 71 ILE A O 1
ATOM 511 N N . ARG A 1 72 ? 0.891 5.607 -3.321 1.00 94.25 72 ARG A N 1
ATOM 512 C CA . ARG A 1 72 ? 0.886 5.350 -4.769 1.00 94.25 72 ARG A CA 1
ATOM 513 C C . ARG A 1 72 ? 1.861 4.234 -5.127 1.00 94.25 72 ARG A C 1
ATOM 515 O O . ARG A 1 72 ? 2.681 3.842 -4.300 1.00 94.25 72 ARG A O 1
ATOM 522 N N . LEU A 1 73 ? 1.770 3.738 -6.359 1.00 94.56 73 LEU A N 1
ATOM 523 C CA . LEU A 1 73 ? 2.726 2.763 -6.884 1.00 94.56 73 LEU A CA 1
ATOM 524 C C . LEU A 1 73 ? 4.154 3.327 -6.858 1.00 94.56 73 LEU A C 1
ATOM 526 O O . LEU A 1 73 ? 4.377 4.500 -7.166 1.00 94.56 73 LEU A O 1
ATOM 530 N N . GLY A 1 74 ? 5.095 2.490 -6.430 1.00 94.00 74 GLY A N 1
ATOM 531 C CA . GLY A 1 74 ? 6.503 2.829 -6.276 1.00 94.00 74 GLY A CA 1
ATOM 532 C C . GLY A 1 74 ? 7.347 2.465 -7.502 1.00 94.00 74 GLY A C 1
ATOM 533 O O . GLY A 1 74 ? 6.878 1.753 -8.393 1.00 94.00 74 GLY A O 1
ATOM 534 N N . PRO A 1 75 ? 8.599 2.950 -7.555 1.00 93.38 75 PRO A N 1
ATOM 535 C CA . PRO A 1 75 ? 9.488 2.772 -8.704 1.00 93.38 75 PRO A CA 1
ATOM 536 C C . PRO A 1 75 ? 9.881 1.310 -8.956 1.00 93.38 75 PRO A C 1
ATOM 538 O O . PRO A 1 75 ? 10.166 0.955 -10.096 1.00 93.38 75 PRO A O 1
ATOM 541 N N . GLU A 1 76 ? 9.849 0.446 -7.934 1.00 95.94 76 GLU A N 1
ATOM 542 C CA . GLU A 1 76 ? 10.232 -0.965 -8.082 1.00 95.94 76 GLU A CA 1
ATOM 543 C C . GLU A 1 76 ? 9.336 -1.706 -9.086 1.00 95.94 76 GLU A C 1
ATOM 545 O O . GLU A 1 76 ? 9.802 -2.569 -9.820 1.00 95.94 76 GLU A O 1
ATOM 550 N N . LEU A 1 77 ? 8.062 -1.316 -9.217 1.00 92.88 77 LEU A N 1
ATOM 551 C CA . LEU A 1 77 ? 7.180 -1.915 -10.223 1.00 92.88 77 LEU A CA 1
ATOM 552 C C . LEU A 1 77 ? 7.616 -1.630 -11.662 1.00 92.88 77 LEU A C 1
ATOM 554 O O . LEU A 1 77 ? 7.353 -2.449 -12.538 1.00 92.88 77 LEU A O 1
ATOM 558 N N . HIS A 1 78 ? 8.264 -0.493 -11.914 1.00 91.06 78 HIS A N 1
ATOM 559 C CA . HIS A 1 78 ? 8.804 -0.185 -13.234 1.00 91.06 78 HIS A CA 1
ATOM 560 C C . HIS A 1 78 ? 10.038 -1.045 -13.531 1.00 91.06 78 HIS A C 1
ATOM 562 O O . HIS A 1 78 ? 10.063 -1.716 -14.556 1.00 91.06 78 HIS A O 1
ATOM 568 N N . SER A 1 79 ? 10.978 -1.120 -12.581 1.00 93.25 79 SER A N 1
ATOM 569 C CA . SER A 1 79 ? 12.166 -1.994 -12.639 1.00 93.25 79 SER A CA 1
ATOM 570 C C . SER A 1 79 ? 11.800 -3.462 -12.916 1.00 93.25 79 SER A C 1
ATOM 572 O O . SER A 1 79 ? 12.357 -4.117 -13.802 1.00 93.25 79 SER A O 1
ATOM 574 N N . LEU A 1 80 ? 10.785 -3.976 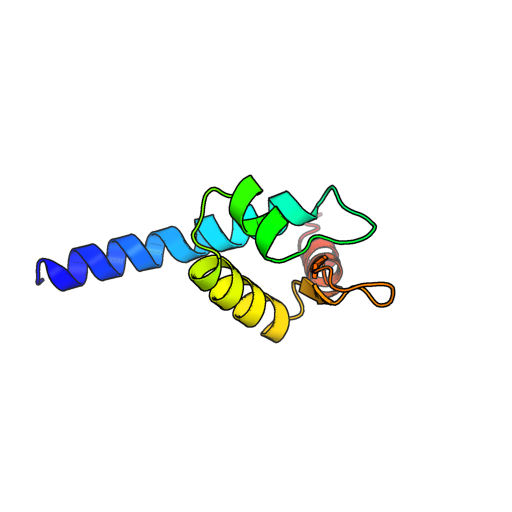-12.210 1.00 93.06 80 LEU A N 1
ATOM 575 C CA . LEU A 1 80 ? 10.268 -5.328 -12.424 1.00 93.06 80 LEU A CA 1
ATOM 576 C C . LEU A 1 80 ? 9.625 -5.498 -13.807 1.00 93.06 80 LEU A C 1
ATOM 578 O O . LEU A 1 80 ? 9.801 -6.541 -14.432 1.00 93.06 80 LEU A O 1
ATOM 582 N N . ALA A 1 81 ? 8.889 -4.497 -14.296 1.00 91.56 81 ALA A N 1
ATOM 583 C CA . ALA A 1 81 ? 8.256 -4.554 -15.613 1.00 91.56 81 ALA A CA 1
ATOM 584 C C . ALA A 1 81 ? 9.280 -4.548 -16.761 1.00 91.56 81 ALA A C 1
ATOM 586 O O . ALA A 1 81 ? 9.080 -5.255 -17.750 1.00 91.56 81 ALA A O 1
ATOM 587 N N . GLU A 1 82 ? 10.376 -3.798 -16.626 1.00 92.19 82 GLU A N 1
ATOM 588 C CA . GLU A 1 82 ? 11.505 -3.841 -17.566 1.00 92.19 82 GLU A CA 1
ATOM 589 C C . GLU A 1 82 ? 12.174 -5.220 -17.562 1.00 92.19 82 GLU A C 1
ATOM 591 O O . GLU A 1 82 ? 12.441 -5.784 -18.619 1.00 92.19 82 GLU A O 1
ATOM 596 N N . SER A 1 83 ? 12.358 -5.813 -16.381 1.00 90.12 83 SER A N 1
ATOM 597 C CA . SER A 1 83 ? 12.978 -7.139 -16.232 1.00 90.12 83 SER A CA 1
ATOM 598 C C . SER A 1 83 ? 12.090 -8.297 -16.711 1.00 90.12 83 SER A C 1
ATOM 600 O O . SER A 1 83 ? 12.596 -9.365 -17.046 1.00 90.12 83 SER A O 1
ATOM 602 N N . ALA A 1 84 ? 10.767 -8.111 -16.727 1.00 87.50 84 ALA A N 1
ATOM 603 C CA . ALA A 1 84 ? 9.789 -9.121 -17.136 1.00 87.50 84 ALA A CA 1
ATOM 604 C C . ALA A 1 84 ? 9.455 -9.094 -18.641 1.00 87.50 84 ALA A C 1
ATOM 606 O O . ALA A 1 84 ? 8.624 -9.886 -19.092 1.00 87.50 84 ALA A O 1
ATOM 607 N N . HIS A 1 85 ? 10.073 -8.202 -19.424 1.00 80.62 85 HIS A N 1
ATOM 608 C CA . HIS A 1 85 ? 9.998 -8.255 -20.884 1.00 80.62 85 HIS A CA 1
ATOM 609 C C . HIS A 1 85 ? 10.807 -9.455 -21.397 1.00 80.62 85 HIS A C 1
ATOM 611 O O . HIS A 1 85 ? 12.017 -9.377 -21.592 1.00 80.62 85 HIS A O 1
ATOM 617 N N . TYR A 1 86 ? 10.129 -10.582 -21.610 1.00 70.31 86 TYR A N 1
ATOM 618 C CA . TYR A 1 86 ? 10.677 -11.702 -22.369 1.00 70.31 86 TYR A CA 1
ATOM 619 C C . TYR A 1 86 ? 10.550 -11.388 -23.871 1.00 70.31 86 TYR A C 1
ATOM 621 O O . TYR A 1 86 ? 9.454 -11.057 -24.324 1.00 70.31 86 TYR A O 1
ATOM 629 N N . ASN A 1 87 ? 11.669 -11.451 -24.607 1.00 58.41 87 ASN A N 1
ATOM 630 C CA . ASN A 1 87 ? 11.693 -11.419 -26.080 1.00 58.41 87 ASN A CA 1
ATOM 631 C C . ASN A 1 87 ? 11.076 -12.688 -26.673 1.00 58.41 87 ASN A C 1
ATOM 633 O O . ASN A 1 87 ? 11.355 -13.778 -26.120 1.00 58.41 87 ASN A O 1
#

pLDDT: mean 86.66, std 12.6, range [58.03, 97.19]

Sequence (87 aa):
MSETDIAEARNGIQVIARAASVLRALKGSQTGLSLGQIAERVDLPRSTVQRIVGALQAERLVIASGAGSGIRLGPELHSLAESAHYN

Radius of gyration: 14.67 Å; chains: 1; bounding box: 26×47×40 Å